Protein AF-A0A917FYC7-F1 (afdb_monomer_lite)

Secondary structure (DSSP, 8-state):
-----TTPEEEEE--S--SEEEEEEEHHHHHHHHHTTPEEEEE-SSEEEEEEGGGS-HHHHHHHH-TT--TTTPEEEEEEEPPPHHHHHHHHHHHHHTT----S---EEEEEEEETTEEEE----SS--EEEEPPPTT------------

Structure (mmCIF, N/CA/C/O backbone):
data_AF-A0A917FYC7-F1
#
_entry.id   AF-A0A917FYC7-F1
#
loop_
_atom_site.group_PDB
_atom_site.id
_atom_site.type_symbol
_atom_site.label_atom_id
_atom_site.label_alt_id
_atom_site.label_comp_id
_atom_site.label_asym_id
_atom_site.label_entity_id
_atom_site.label_seq_id
_atom_site.pdbx_PDB_ins_code
_atom_site.Cartn_x
_atom_site.Cartn_y
_atom_site.Cartn_z
_atom_site.occupancy
_atom_site.B_iso_or_equiv
_atom_site.auth_seq_id
_atom_site.auth_comp_id
_atom_site.auth_asym_id
_atom_site.auth_atom_id
_atom_site.pdbx_PDB_model_num
ATOM 1 N N . MET A 1 1 ? -35.475 0.493 -0.799 1.00 38.47 1 MET A N 1
ATOM 2 C CA . MET A 1 1 ? -34.274 -0.073 -0.150 1.00 38.47 1 MET A CA 1
ATOM 3 C C . MET A 1 1 ? -33.090 0.295 -1.027 1.00 38.47 1 MET A C 1
ATOM 5 O O . MET A 1 1 ? -33.074 -0.112 -2.179 1.00 38.47 1 MET A O 1
ATOM 9 N N . SER A 1 2 ? -32.216 1.181 -0.553 1.00 40.06 2 SER A N 1
ATOM 10 C CA . SER A 1 2 ? -31.233 1.895 -1.378 1.00 40.06 2 SER A CA 1
ATOM 11 C C . SER A 1 2 ? -30.061 0.996 -1.785 1.00 40.06 2 SER A C 1
ATOM 13 O O . SER A 1 2 ? -29.211 0.659 -0.965 1.00 40.06 2 SER A O 1
ATOM 15 N N . GLN A 1 3 ? -30.016 0.601 -3.059 1.00 43.34 3 GLN A N 1
ATOM 16 C CA . GLN A 1 3 ? -28.803 0.110 -3.715 1.00 43.34 3 GLN A CA 1
ATOM 17 C C . GLN A 1 3 ? -27.873 1.302 -3.967 1.00 43.34 3 GLN A C 1
ATOM 19 O O . GLN A 1 3 ? -27.850 1.861 -5.057 1.00 43.34 3 GLN A O 1
ATOM 24 N N . GLU A 1 4 ? -27.105 1.708 -2.964 1.00 48.06 4 GLU A N 1
ATOM 25 C CA . GLU A 1 4 ? -26.027 2.681 -3.149 1.00 48.06 4 GLU A CA 1
ATOM 26 C C . GLU A 1 4 ? -24.686 2.010 -2.813 1.00 48.06 4 GLU A C 1
ATOM 28 O O . GLU A 1 4 ? -24.277 1.918 -1.656 1.00 48.06 4 GLU A O 1
ATOM 33 N N . GLY A 1 5 ? -23.998 1.522 -3.855 1.00 59.03 5 GLY A N 1
ATOM 34 C CA . GLY A 1 5 ? -22.533 1.422 -3.856 1.00 59.03 5 GLY A CA 1
ATOM 35 C C . GLY A 1 5 ? -21.864 0.096 -3.474 1.00 59.03 5 GLY A C 1
ATOM 36 O O . GLY A 1 5 ? -20.759 0.154 -2.943 1.00 59.03 5 GLY A O 1
ATOM 37 N N . LYS A 1 6 ? -22.455 -1.080 -3.742 1.00 66.06 6 LYS A N 1
ATOM 38 C CA . LYS A 1 6 ? -21.665 -2.332 -3.765 1.00 66.06 6 LYS A CA 1
ATOM 39 C C . LYS A 1 6 ? -20.756 -2.368 -4.997 1.00 66.06 6 LYS A C 1
ATOM 41 O O . LYS A 1 6 ? -21.205 -1.987 -6.076 1.00 66.06 6 LYS A O 1
ATOM 46 N N . GLY A 1 7 ? -19.508 -2.809 -4.841 1.00 81.69 7 GLY A N 1
ATOM 47 C CA . GLY A 1 7 ? -18.529 -2.871 -5.933 1.00 81.69 7 GLY A CA 1
ATOM 48 C C . GLY A 1 7 ? -18.039 -1.503 -6.416 1.00 81.69 7 GLY A C 1
ATOM 49 O O . GLY A 1 7 ? -17.564 -1.384 -7.542 1.00 81.69 7 GLY A O 1
ATOM 50 N N . ALA A 1 8 ? -18.206 -0.448 -5.613 1.00 90.19 8 ALA A N 1
ATOM 51 C CA . ALA A 1 8 ? -17.809 0.900 -6.007 1.00 90.19 8 ALA A CA 1
ATOM 52 C C . ALA A 1 8 ? -16.282 1.018 -6.142 1.00 90.19 8 ALA A C 1
ATOM 54 O O . ALA A 1 8 ? -15.542 0.556 -5.275 1.00 90.19 8 ALA A O 1
ATOM 55 N N . THR A 1 9 ? -15.813 1.703 -7.185 1.00 93.12 9 THR A N 1
ATOM 56 C CA . THR A 1 9 ? -14.391 2.033 -7.352 1.00 93.12 9 THR A CA 1
ATOM 57 C C . THR A 1 9 ? -14.126 3.455 -6.875 1.00 93.12 9 THR A C 1
ATOM 59 O O . THR A 1 9 ? -14.680 4.415 -7.409 1.00 93.12 9 THR A O 1
ATOM 62 N N . ILE A 1 10 ? -13.257 3.596 -5.879 1.00 92.81 10 ILE A N 1
ATOM 63 C CA . ILE A 1 10 ? -12.779 4.876 -5.358 1.00 92.81 10 ILE A CA 1
ATOM 64 C C . ILE A 1 10 ? -11.456 5.189 -6.043 1.00 92.81 10 ILE A C 1
ATOM 66 O O . ILE A 1 10 ? -10.482 4.463 -5.869 1.00 92.81 10 ILE A O 1
ATOM 70 N N . ILE A 1 11 ? -11.422 6.272 -6.819 1.00 93.50 11 ILE A N 1
ATOM 71 C CA . ILE A 1 11 ? -10.243 6.669 -7.591 1.00 93.50 11 ILE A CA 1
ATOM 72 C C . ILE A 1 11 ? -9.551 7.840 -6.897 1.00 93.50 11 ILE A C 1
ATOM 74 O O . ILE A 1 11 ? -10.158 8.888 -6.681 1.00 93.50 11 ILE A O 1
ATOM 78 N N . ILE A 1 12 ? -8.265 7.671 -6.599 1.00 92.56 12 ILE A N 1
ATOM 79 C CA . ILE A 1 12 ? -7.368 8.714 -6.105 1.00 92.56 12 ILE A CA 1
ATOM 80 C C . ILE A 1 12 ? -6.415 9.083 -7.250 1.00 92.56 12 ILE A C 1
ATOM 82 O O . ILE A 1 12 ? -5.428 8.373 -7.474 1.00 92.56 12 ILE A O 1
ATOM 86 N N . PRO A 1 13 ? -6.716 10.149 -8.015 1.00 91.81 13 PRO A N 1
ATOM 87 C CA . PRO A 1 13 ? -5.813 10.649 -9.039 1.00 91.81 13 PRO A CA 1
ATOM 88 C C . PRO A 1 13 ? -4.662 11.420 -8.390 1.00 91.81 13 PRO A C 1
ATOM 90 O O . PRO A 1 13 ? -4.871 12.303 -7.556 1.00 91.81 13 PRO A O 1
ATOM 93 N N . VAL A 1 14 ? -3.440 11.105 -8.800 1.00 88.50 14 VAL A N 1
ATOM 94 C CA . VAL A 1 14 ? -2.222 11.772 -8.353 1.00 88.50 14 VAL A CA 1
ATOM 95 C C . VAL A 1 14 ? -1.550 12.387 -9.567 1.00 88.50 14 VAL A C 1
ATOM 97 O O . VAL A 1 14 ? -0.877 11.712 -10.341 1.00 88.50 14 VAL A O 1
ATOM 100 N N . ASN A 1 15 ? -1.756 13.692 -9.715 1.00 82.31 15 ASN A N 1
ATOM 101 C CA . ASN A 1 15 ? -1.286 14.465 -10.867 1.00 82.31 15 ASN A CA 1
ATOM 102 C C . ASN A 1 15 ? 0.003 15.244 -10.559 1.00 82.31 15 ASN A C 1
ATOM 104 O O . ASN A 1 15 ? 0.396 16.128 -11.316 1.00 82.31 15 ASN A O 1
ATOM 108 N N . THR A 1 16 ? 0.631 14.975 -9.414 1.00 73.69 16 THR A N 1
ATOM 109 C CA . THR A 1 16 ? 1.864 15.634 -8.990 1.00 73.69 16 THR A CA 1
ATOM 110 C C . THR A 1 16 ? 3.070 14.774 -9.346 1.00 73.69 16 THR A C 1
ATOM 112 O O . THR A 1 16 ? 3.092 13.571 -9.092 1.00 73.69 16 THR A O 1
ATOM 115 N N . GLN A 1 17 ? 4.107 15.403 -9.901 1.00 69.44 17 GLN A N 1
ATOM 116 C CA . GLN A 1 17 ? 5.414 14.770 -10.052 1.00 69.44 17 GLN A CA 1
ATOM 117 C C . GLN A 1 17 ? 6.085 14.733 -8.678 1.00 69.44 17 GLN A C 1
ATOM 119 O O . GLN A 1 17 ? 6.643 15.725 -8.214 1.00 69.44 17 GLN A O 1
ATOM 124 N N . SER A 1 18 ? 5.964 13.601 -7.991 1.00 76.88 18 SER A N 1
ATOM 125 C CA . SER A 1 18 ? 6.637 13.343 -6.722 1.00 76.88 18 SER A CA 1
ATOM 126 C C . SER A 1 18 ? 7.218 11.938 -6.721 1.00 76.88 18 SER A C 1
ATOM 128 O O . SER A 1 18 ? 6.581 10.998 -7.193 1.00 76.88 18 SER A O 1
ATOM 130 N N . ASP A 1 19 ? 8.400 11.790 -6.125 1.00 78.69 19 ASP A N 1
ATOM 131 C CA . ASP A 1 19 ? 9.048 10.491 -5.929 1.00 78.69 19 ASP A CA 1
ATOM 132 C C . ASP A 1 19 ? 8.331 9.623 -4.887 1.00 78.69 19 ASP A C 1
ATOM 134 O O . ASP A 1 19 ? 8.664 8.449 -4.729 1.00 78.69 19 ASP A O 1
ATOM 138 N N . LYS A 1 20 ? 7.363 10.185 -4.148 1.00 88.06 20 LYS A N 1
ATOM 139 C CA . LYS A 1 20 ? 6.607 9.472 -3.120 1.00 88.06 20 LYS A CA 1
ATOM 140 C C . LYS A 1 20 ? 5.186 10.007 -2.980 1.00 88.06 20 LYS A C 1
ATOM 142 O O . LYS A 1 20 ? 4.960 11.168 -2.655 1.00 88.06 20 LYS A O 1
ATOM 147 N N . VAL A 1 21 ? 4.230 9.100 -3.100 1.00 90.12 21 VAL A N 1
ATOM 148 C CA . VAL A 1 21 ? 2.811 9.307 -2.825 1.00 90.12 21 VAL A CA 1
ATOM 149 C C . VAL A 1 21 ? 2.453 8.514 -1.578 1.00 90.12 21 VAL A C 1
ATOM 151 O O . VAL A 1 21 ? 2.765 7.327 -1.491 1.00 90.12 21 VAL A O 1
ATOM 154 N N . VAL A 1 22 ? 1.779 9.154 -0.624 1.00 92.81 22 VAL A N 1
ATOM 155 C CA . VAL A 1 22 ? 1.212 8.481 0.548 1.00 92.81 22 VAL A CA 1
ATOM 156 C C . VAL A 1 22 ? -0.273 8.791 0.615 1.00 92.81 22 VAL A C 1
ATOM 158 O O . VAL A 1 22 ? -0.664 9.947 0.758 1.00 92.81 22 VAL A O 1
ATOM 161 N N . VAL A 1 23 ? -1.091 7.750 0.531 1.00 92.94 23 VAL A N 1
ATOM 162 C CA . VAL A 1 23 ? -2.524 7.817 0.815 1.00 92.94 23 VAL A CA 1
ATOM 163 C C . VAL A 1 23 ? -2.731 7.376 2.260 1.00 92.94 23 VAL A C 1
ATOM 165 O O . VAL A 1 23 ? -2.346 6.266 2.622 1.00 92.94 23 VAL A O 1
ATOM 168 N N . GLU A 1 24 ? -3.321 8.241 3.084 1.00 95.69 24 GLU A N 1
ATOM 169 C CA . GLU A 1 24 ? -3.716 7.919 4.458 1.00 95.69 24 GLU A CA 1
ATOM 170 C C . GLU A 1 24 ? -5.226 7.669 4.515 1.00 95.69 24 GLU A C 1
ATOM 172 O O . GLU A 1 24 ? -6.027 8.501 4.088 1.00 95.69 24 GLU A O 1
ATOM 177 N N . LEU A 1 25 ? -5.608 6.518 5.057 1.00 95.44 25 LEU A N 1
ATOM 178 C CA . LEU A 1 25 ? -6.985 6.126 5.333 1.00 95.44 25 LEU A CA 1
ATOM 179 C C . LEU A 1 25 ? -7.092 5.721 6.802 1.00 95.44 25 LEU A C 1
ATOM 181 O O . LEU A 1 25 ? -6.119 5.281 7.407 1.00 95.44 25 LEU A O 1
ATOM 185 N N . THR A 1 26 ? -8.280 5.817 7.384 1.00 95.56 26 THR A N 1
ATOM 186 C CA . THR A 1 26 ? -8.540 5.218 8.696 1.00 95.56 26 THR A CA 1
ATOM 187 C C . THR A 1 26 ? -8.919 3.754 8.521 1.00 95.56 26 THR A C 1
ATOM 189 O O . THR A 1 26 ? -9.516 3.372 7.507 1.00 95.56 26 THR A O 1
ATOM 192 N N . GLY A 1 27 ? -8.644 2.929 9.528 1.00 94.19 27 GLY A N 1
ATOM 193 C CA . GLY A 1 27 ? -9.093 1.538 9.557 1.00 94.19 27 GLY A CA 1
ATOM 194 C C . GLY A 1 27 ? -10.611 1.422 9.392 1.00 94.19 27 GLY A C 1
ATOM 195 O O . GLY A 1 27 ? -11.096 0.526 8.706 1.00 94.19 27 GLY A O 1
ATOM 196 N N . GLN A 1 28 ? -11.371 2.379 9.934 1.00 94.75 28 GLN A N 1
ATOM 197 C CA . GLN A 1 28 ? -12.825 2.436 9.766 1.00 94.75 28 GLN A CA 1
ATOM 198 C C . GLN A 1 28 ? -13.245 2.700 8.310 1.00 94.75 28 GLN A C 1
ATOM 200 O O . GLN A 1 28 ? -14.207 2.089 7.834 1.00 94.75 28 GLN A O 1
ATOM 205 N N . MET A 1 29 ? -12.539 3.574 7.582 1.00 94.62 29 MET A N 1
ATOM 206 C CA . MET A 1 29 ? -12.791 3.776 6.150 1.00 94.62 29 MET A CA 1
ATOM 207 C C . MET A 1 29 ? -12.520 2.495 5.365 1.00 94.62 29 MET A C 1
ATOM 209 O O . MET A 1 29 ? -13.360 2.088 4.564 1.00 94.62 29 MET A O 1
ATOM 213 N N . VAL A 1 30 ? -11.394 1.828 5.629 1.00 94.31 30 VAL A N 1
ATOM 214 C CA . VAL A 1 30 ? -11.043 0.563 4.963 1.00 94.31 30 VAL A CA 1
ATOM 215 C C . VAL A 1 30 ? -12.091 -0.515 5.242 1.00 94.31 30 VAL A C 1
ATOM 217 O O . VAL A 1 30 ? -12.583 -1.130 4.299 1.00 94.31 30 VAL A O 1
ATOM 220 N N . LYS A 1 31 ? -12.537 -0.667 6.495 1.00 93.88 31 LYS A N 1
ATOM 221 C CA . LYS A 1 31 ? -13.612 -1.607 6.861 1.00 93.88 31 LYS A CA 1
ATOM 222 C C . LYS A 1 31 ? -14.936 -1.293 6.155 1.00 93.88 31 LYS A C 1
ATOM 224 O O . LYS A 1 31 ? -15.656 -2.191 5.727 1.00 93.88 31 LYS A O 1
ATOM 229 N N . SER A 1 32 ? -15.252 -0.009 5.999 1.00 93.62 32 SER A N 1
ATOM 230 C CA . SER A 1 32 ? -16.456 0.425 5.281 1.00 93.62 32 SER A CA 1
ATOM 231 C C . SER A 1 32 ? -16.369 0.124 3.782 1.00 93.62 32 SER A C 1
ATOM 233 O O . SER A 1 32 ? -17.371 -0.247 3.174 1.00 93.62 32 SER A O 1
ATOM 235 N N . MET A 1 33 ? -15.180 0.268 3.188 1.00 94.56 33 MET A N 1
ATOM 236 C CA . MET A 1 33 ? -14.912 -0.114 1.800 1.00 94.56 33 MET A CA 1
ATOM 237 C C . MET A 1 33 ? -15.000 -1.631 1.609 1.00 94.56 33 MET A C 1
ATOM 239 O O . MET A 1 33 ? -15.638 -2.082 0.662 1.00 94.56 33 MET A O 1
ATOM 243 N N . GLU A 1 34 ? -14.435 -2.414 2.530 1.00 92.38 34 GLU A N 1
ATOM 244 C CA . GLU A 1 34 ? -14.534 -3.878 2.540 1.00 92.38 34 GLU A CA 1
ATOM 245 C C . GLU A 1 34 ? -15.998 -4.338 2.560 1.00 92.38 34 GLU A C 1
ATOM 247 O O . GLU A 1 34 ? -16.407 -5.116 1.702 1.00 92.38 34 GLU A O 1
ATOM 252 N N . ALA A 1 35 ? -16.816 -3.804 3.475 1.00 92.94 35 ALA A N 1
ATOM 253 C CA . ALA A 1 35 ? -18.232 -4.165 3.597 1.00 92.94 35 ALA A CA 1
ATOM 254 C C . ALA A 1 35 ? -19.061 -3.843 2.338 1.00 92.94 35 ALA A C 1
ATOM 256 O O . ALA A 1 35 ? -20.131 -4.418 2.123 1.00 92.94 35 ALA A O 1
ATOM 257 N N . LYS A 1 36 ? -18.576 -2.909 1.514 1.00 93.62 36 LYS A N 1
ATOM 258 C CA . LYS A 1 36 ? -19.174 -2.523 0.232 1.00 93.62 36 LYS A CA 1
ATOM 259 C C . LYS A 1 36 ? -18.505 -3.193 -0.967 1.00 93.62 36 LYS A C 1
ATOM 261 O O . LYS A 1 36 ? -18.841 -2.845 -2.095 1.00 93.62 36 LYS A O 1
ATOM 266 N N . GLU A 1 37 ? -17.576 -4.123 -0.752 1.00 91.50 37 GLU A N 1
ATOM 267 C CA . GLU A 1 37 ? -16.819 -4.793 -1.819 1.00 91.50 37 GLU A CA 1
ATOM 268 C C . GLU A 1 37 ? -16.109 -3.778 -2.738 1.00 91.50 37 GLU A C 1
ATOM 270 O O . GLU A 1 37 ? -15.989 -3.980 -3.944 1.00 91.50 37 GLU A O 1
ATOM 275 N N . ALA A 1 38 ? -15.689 -2.641 -2.177 1.00 93.88 38 ALA A N 1
ATOM 276 C CA . ALA A 1 38 ? -15.151 -1.528 -2.941 1.00 93.88 38 ALA A CA 1
ATOM 277 C C . ALA A 1 38 ? -13.710 -1.786 -3.408 1.00 93.88 38 ALA A C 1
ATOM 279 O O . ALA A 1 38 ? -12.910 -2.448 -2.733 1.00 93.88 38 ALA A O 1
ATOM 280 N N . LEU A 1 39 ? -13.372 -1.198 -4.552 1.00 93.50 39 LEU A N 1
ATOM 281 C CA . LEU A 1 39 ? -12.023 -1.169 -5.103 1.00 93.50 39 LEU A CA 1
ATOM 282 C C . LEU A 1 39 ? -11.394 0.195 -4.825 1.00 93.50 39 LEU A C 1
ATOM 284 O O . LEU A 1 39 ? -11.990 1.230 -5.117 1.00 93.50 39 LEU A O 1
ATOM 288 N N . LEU A 1 40 ? -10.176 0.208 -4.295 1.00 93.44 40 LEU A N 1
ATOM 289 C CA . LEU A 1 40 ? -9.360 1.409 -4.194 1.00 93.44 40 LEU A CA 1
ATOM 290 C C . LEU A 1 40 ? -8.407 1.460 -5.383 1.00 93.44 40 LEU A C 1
ATOM 292 O O . LEU A 1 40 ? -7.558 0.584 -5.541 1.00 93.44 40 LEU A O 1
ATOM 296 N N . GLN A 1 41 ? -8.528 2.502 -6.193 1.00 94.38 41 GLN A N 1
ATOM 297 C CA . GLN A 1 41 ? -7.678 2.731 -7.347 1.00 94.38 41 GLN A CA 1
ATOM 298 C C . GLN A 1 41 ? -6.813 3.971 -7.128 1.00 94.38 41 GLN A C 1
ATOM 300 O O . GLN A 1 41 ? -7.331 5.081 -7.030 1.00 94.38 41 GLN A O 1
ATOM 305 N N . ILE A 1 42 ? -5.493 3.806 -7.090 1.00 92.62 42 ILE A N 1
ATOM 306 C CA . ILE A 1 42 ? -4.546 4.925 -7.045 1.00 92.62 42 ILE A CA 1
ATOM 307 C C . ILE A 1 42 ? -3.932 5.060 -8.432 1.00 92.62 42 ILE A C 1
ATOM 309 O O . ILE A 1 42 ? -3.262 4.140 -8.904 1.00 92.62 42 ILE A O 1
ATOM 313 N N . LYS A 1 43 ? -4.184 6.194 -9.088 1.00 90.75 43 LYS A N 1
ATOM 314 C CA . LYS A 1 43 ? -3.733 6.455 -10.456 1.00 90.75 43 LYS A CA 1
ATOM 315 C C . LYS A 1 43 ? -2.700 7.573 -10.454 1.00 90.75 43 LYS A C 1
ATOM 317 O O . LYS A 1 43 ? -3.042 8.716 -10.170 1.00 90.75 43 LYS A O 1
ATOM 322 N N . THR A 1 44 ? -1.459 7.235 -10.771 1.00 87.12 44 THR A N 1
ATOM 323 C CA . THR A 1 44 ? -0.400 8.197 -11.095 1.00 87.12 44 THR A CA 1
ATOM 324 C C . THR A 1 44 ? -0.281 8.330 -12.614 1.00 87.12 44 THR A C 1
ATOM 326 O O . THR A 1 44 ? -0.989 7.648 -13.355 1.00 87.12 44 THR A O 1
ATOM 329 N N . GLU A 1 45 ? 0.621 9.191 -13.088 1.00 83.06 45 GLU A N 1
ATOM 330 C CA . GLU A 1 45 ? 0.912 9.333 -14.521 1.00 83.06 45 GLU A CA 1
ATOM 331 C C . GLU A 1 45 ? 1.335 8.005 -15.167 1.00 83.06 45 GLU A C 1
ATOM 333 O O . GLU A 1 45 ? 0.914 7.713 -16.271 1.00 83.06 45 GLU A O 1
ATOM 338 N N . LYS A 1 46 ? 2.133 7.184 -14.471 1.00 78.69 46 LYS A N 1
ATOM 339 C CA . LYS A 1 46 ? 2.755 5.981 -15.058 1.00 78.69 46 LYS A CA 1
ATOM 340 C C . LYS A 1 46 ? 2.218 4.670 -14.508 1.00 78.69 46 LYS A C 1
ATOM 342 O O . LYS A 1 46 ? 2.520 3.612 -15.053 1.00 78.69 46 LYS A O 1
ATOM 347 N N . VAL A 1 47 ? 1.513 4.703 -13.378 1.00 86.69 47 VAL A N 1
ATOM 348 C CA . VAL A 1 47 ? 1.094 3.486 -12.684 1.00 86.69 47 VAL A CA 1
ATOM 349 C C . VAL A 1 47 ? -0.323 3.622 -12.162 1.00 86.69 47 VAL A C 1
ATOM 351 O O . VAL A 1 47 ? -0.676 4.601 -11.506 1.00 86.69 47 VAL A O 1
ATOM 354 N N . THR A 1 48 ? -1.124 2.591 -12.398 1.00 90.75 48 THR A N 1
ATOM 355 C CA . THR A 1 48 ? -2.417 2.409 -11.746 1.00 90.75 48 THR A CA 1
ATOM 356 C C . THR A 1 48 ? -2.352 1.186 -10.844 1.00 90.75 48 THR A C 1
ATOM 358 O O . THR A 1 48 ? -2.035 0.086 -11.297 1.00 90.75 48 THR A O 1
ATOM 361 N N . TYR A 1 49 ? -2.652 1.384 -9.564 1.00 90.81 49 TYR A N 1
ATOM 362 C CA . TYR A 1 49 ? -2.836 0.312 -8.590 1.00 90.81 49 TYR A CA 1
ATOM 363 C C . TYR A 1 49 ? -4.318 0.153 -8.306 1.00 90.81 49 TYR A C 1
ATOM 365 O O . TYR A 1 49 ? -4.946 1.125 -7.893 1.00 90.81 49 TYR A O 1
ATOM 373 N N . THR A 1 50 ? -4.841 -1.060 -8.455 1.00 92.50 50 THR A N 1
ATOM 374 C CA . THR A 1 50 ? -6.221 -1.394 -8.091 1.00 92.50 50 THR A CA 1
ATOM 375 C C . THR A 1 50 ? -6.203 -2.459 -7.007 1.00 92.50 50 THR A C 1
ATOM 377 O O . THR A 1 50 ? -5.722 -3.577 -7.203 1.00 92.50 50 THR A O 1
ATOM 380 N N . LEU A 1 51 ? -6.721 -2.092 -5.840 1.00 91.50 51 LEU A N 1
ATOM 381 C CA . LEU A 1 51 ? -6.699 -2.897 -4.630 1.00 91.50 51 LEU A CA 1
ATOM 382 C C . LEU A 1 51 ? -8.129 -3.094 -4.119 1.00 91.50 51 LEU A C 1
ATOM 384 O O . LEU A 1 51 ? -8.744 -2.130 -3.659 1.00 91.50 51 LEU A O 1
ATOM 388 N N . PRO A 1 52 ? -8.672 -4.322 -4.142 1.00 93.00 52 PRO A N 1
ATOM 389 C CA . PRO A 1 52 ? -9.906 -4.609 -3.427 1.00 93.00 52 PRO A CA 1
ATOM 390 C C . PRO A 1 52 ? -9.705 -4.361 -1.933 1.00 93.00 52 PRO A C 1
ATOM 392 O O . PRO A 1 52 ? -8.751 -4.873 -1.347 1.00 93.00 52 PRO A O 1
ATOM 395 N N . ALA A 1 53 ? -10.606 -3.614 -1.295 1.00 92.19 53 ALA A N 1
ATOM 396 C CA . ALA A 1 53 ? -10.462 -3.270 0.122 1.00 92.19 53 ALA A CA 1
ATOM 397 C C . ALA A 1 53 ? -10.411 -4.510 1.033 1.00 92.19 53 ALA A C 1
ATOM 399 O O . ALA A 1 53 ? -9.714 -4.499 2.041 1.00 92.19 53 ALA A O 1
ATOM 400 N N . ALA A 1 54 ? -11.054 -5.609 0.621 1.00 90.50 54 ALA A N 1
ATOM 401 C CA . ALA A 1 54 ? -11.001 -6.908 1.297 1.00 90.50 54 ALA A CA 1
ATOM 402 C C . ALA A 1 54 ? -9.592 -7.528 1.373 1.00 90.50 54 ALA A C 1
ATOM 404 O O . ALA A 1 54 ? -9.363 -8.445 2.159 1.00 90.50 54 ALA A O 1
ATOM 405 N N . GLN A 1 55 ? -8.636 -7.043 0.573 1.00 90.25 55 GLN A N 1
ATOM 406 C CA . GLN A 1 55 ? -7.239 -7.465 0.671 1.00 90.25 55 GLN A CA 1
ATOM 407 C C . GLN A 1 55 ? -6.516 -6.852 1.875 1.00 90.25 55 GLN A C 1
ATOM 409 O O . GLN A 1 55 ? -5.479 -7.374 2.277 1.00 90.25 55 GLN A O 1
ATOM 414 N N . ILE A 1 56 ? -7.057 -5.783 2.469 1.00 89.44 56 ILE A N 1
ATOM 415 C CA . ILE A 1 56 ? -6.569 -5.213 3.726 1.00 89.44 56 ILE A CA 1
ATOM 416 C C . ILE A 1 56 ? -7.488 -5.710 4.845 1.00 89.44 56 ILE A C 1
ATOM 418 O O . ILE A 1 56 ? -8.522 -5.109 5.140 1.00 89.44 56 ILE A O 1
ATOM 422 N N . ASN A 1 57 ? -7.121 -6.826 5.475 1.00 88.75 57 ASN A N 1
ATOM 423 C CA . ASN A 1 57 ? -7.923 -7.414 6.546 1.00 88.75 57 ASN A CA 1
ATOM 424 C C . ASN A 1 57 ? -7.769 -6.615 7.849 1.00 88.75 57 ASN A C 1
ATOM 426 O O . ASN A 1 57 ? -6.939 -6.933 8.700 1.00 88.75 57 ASN A O 1
ATOM 430 N N . MET A 1 58 ? -8.602 -5.590 8.026 1.00 89.44 58 MET A N 1
ATOM 431 C CA . MET A 1 58 ? -8.535 -4.726 9.207 1.00 89.44 58 MET A CA 1
ATOM 432 C C . MET A 1 58 ? -8.818 -5.449 10.529 1.00 89.44 58 MET A C 1
ATOM 434 O O . MET A 1 58 ? -8.349 -4.996 11.575 1.00 89.44 58 MET A O 1
ATOM 438 N N . ASP A 1 59 ? -9.530 -6.577 10.508 1.00 88.44 59 ASP A N 1
ATOM 439 C CA . ASP A 1 59 ? -9.764 -7.364 11.721 1.00 88.44 59 ASP A CA 1
ATOM 440 C C . ASP A 1 59 ? -8.459 -8.044 12.159 1.00 88.44 59 ASP A C 1
ATOM 442 O O . ASP A 1 59 ? -8.069 -7.948 13.321 1.00 88.44 59 ASP A O 1
ATOM 446 N N . ALA A 1 60 ? -7.725 -8.644 11.217 1.00 88.19 60 ALA A N 1
ATOM 447 C CA . ALA A 1 60 ? -6.418 -9.240 11.485 1.00 88.19 60 ALA A CA 1
ATOM 448 C C . ALA A 1 60 ? -5.362 -8.185 11.856 1.00 88.19 60 ALA A C 1
ATOM 450 O O . ALA A 1 60 ? -4.585 -8.391 12.791 1.00 88.19 60 ALA A O 1
ATOM 451 N N . GLU A 1 61 ? -5.341 -7.040 11.169 1.00 88.00 61 GLU A N 1
ATOM 452 C CA . GLU A 1 61 ? -4.395 -5.958 11.467 1.00 88.00 61 GLU A CA 1
ATOM 453 C C . GLU A 1 61 ? -4.665 -5.332 12.847 1.00 88.00 61 GLU A C 1
ATOM 455 O O . GLU A 1 61 ? -3.733 -5.121 13.627 1.00 88.00 61 GLU A O 1
ATOM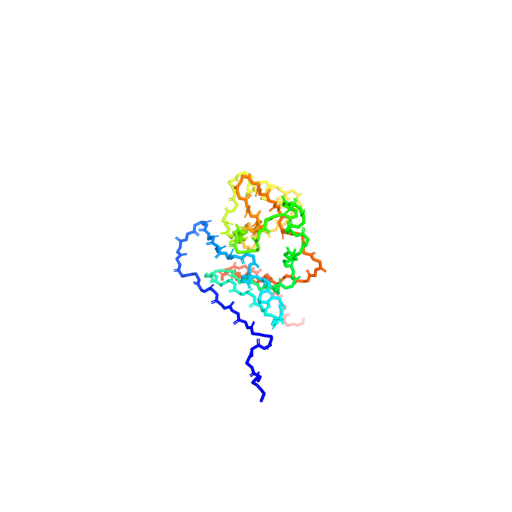 460 N N . SER A 1 62 ? -5.933 -5.100 13.211 1.00 87.12 62 SER A N 1
ATOM 461 C CA . SER A 1 62 ? -6.284 -4.575 14.541 1.00 87.12 62 SER A CA 1
ATOM 462 C C . SER A 1 62 ? -5.929 -5.558 15.663 1.00 87.12 62 SER A C 1
ATOM 464 O O . SER A 1 62 ? -5.376 -5.152 16.687 1.00 87.12 62 SER A O 1
ATOM 466 N N . GLN A 1 63 ? -6.133 -6.863 15.453 1.00 86.50 63 GLN A N 1
ATOM 467 C CA . GLN A 1 63 ? -5.693 -7.900 16.392 1.00 86.50 63 GLN A CA 1
ATOM 468 C C . GLN A 1 63 ? -4.173 -7.902 16.575 1.00 86.50 63 GLN A C 1
ATOM 470 O O . GLN A 1 63 ? -3.694 -7.972 17.709 1.00 86.50 63 GLN A O 1
ATOM 475 N N . GLN A 1 64 ? -3.410 -7.771 15.485 1.00 84.62 64 GLN A N 1
ATOM 476 C CA . GLN A 1 64 ? -1.951 -7.676 15.553 1.00 84.62 64 GLN A CA 1
ATOM 477 C C . GLN A 1 64 ? -1.492 -6.435 16.315 1.00 84.62 64 GLN A C 1
ATOM 479 O O . GLN A 1 64 ? -0.465 -6.489 16.992 1.00 84.62 64 GLN A O 1
ATOM 484 N N . MET A 1 65 ? -2.235 -5.328 16.246 1.00 82.12 65 MET A N 1
ATOM 485 C CA . MET A 1 65 ? -1.938 -4.103 16.990 1.00 82.12 65 MET A CA 1
ATOM 486 C C . MET A 1 65 ? -2.231 -4.218 18.487 1.00 82.12 65 MET A C 1
ATOM 488 O O . MET A 1 65 ? -1.483 -3.654 19.288 1.00 82.12 65 MET A O 1
ATOM 492 N N . GLY A 1 66 ? -3.211 -5.034 18.861 1.00 73.88 66 GLY A N 1
ATOM 493 C CA . GLY A 1 66 ? -3.676 -5.249 20.228 1.00 73.88 66 GLY A CA 1
ATOM 494 C C . GLY A 1 66 ? -5.173 -4.965 20.307 1.00 73.88 66 GLY A C 1
ATOM 495 O O . GLY A 1 66 ? -5.656 -4.015 19.698 1.00 73.88 66 GLY A O 1
ATOM 496 N N . THR A 1 67 ? -5.906 -5.766 21.083 1.00 64.19 67 THR A N 1
ATOM 497 C CA . THR A 1 67 ? -7.384 -5.828 21.154 1.00 64.19 67 THR A CA 1
ATOM 498 C C . THR A 1 67 ? -8.109 -4.534 21.559 1.00 64.19 67 THR A C 1
ATOM 500 O O . THR A 1 67 ? -9.322 -4.552 21.734 1.00 64.19 67 THR A O 1
ATOM 503 N N . GLN A 1 68 ? -7.398 -3.416 21.722 1.00 66.00 68 GLN A N 1
ATOM 504 C CA . GLN A 1 68 ? -7.927 -2.145 22.218 1.00 66.00 68 GLN A CA 1
ATOM 505 C C . GLN A 1 68 ? -7.788 -0.978 21.224 1.00 66.00 68 GLN A C 1
ATOM 507 O O . GLN A 1 68 ? -8.250 0.119 21.524 1.00 66.00 68 GLN A O 1
ATOM 512 N N . ALA A 1 69 ? -7.166 -1.178 20.054 1.00 74.69 69 ALA A N 1
ATOM 513 C CA . ALA A 1 69 ? -7.090 -0.131 19.036 1.00 74.69 69 ALA A CA 1
ATOM 514 C C . ALA A 1 69 ? -8.432 -0.018 18.297 1.00 74.69 69 ALA A C 1
ATOM 516 O O . ALA A 1 69 ? -8.810 -0.915 17.540 1.00 74.69 69 ALA A O 1
ATOM 517 N N . ALA A 1 70 ? -9.156 1.082 18.501 1.00 87.38 70 ALA A N 1
ATOM 518 C CA . ALA A 1 70 ? -10.365 1.346 17.734 1.00 87.38 70 ALA A CA 1
ATOM 519 C C . ALA A 1 70 ? -9.996 1.592 16.261 1.00 87.38 70 ALA A C 1
ATOM 521 O O . ALA A 1 70 ? -9.024 2.284 15.967 1.00 87.38 70 ALA A O 1
ATOM 522 N N . LEU A 1 71 ? -10.783 1.062 15.316 1.00 90.69 71 LEU A N 1
ATOM 523 C CA . LEU A 1 71 ? -10.496 1.184 13.876 1.00 90.69 71 LEU A CA 1
ATOM 524 C C . LEU A 1 71 ? -10.366 2.641 13.398 1.00 90.69 71 LEU A C 1
ATOM 526 O O . LEU A 1 71 ? -9.683 2.909 12.413 1.00 90.69 71 LEU A O 1
ATOM 530 N N . GLN A 1 72 ? -11.026 3.573 14.083 1.00 91.62 72 GLN A N 1
ATOM 531 C CA . GLN A 1 72 ? -10.918 5.013 13.843 1.00 91.62 72 GLN A CA 1
ATOM 532 C C . GLN A 1 72 ? -9.525 5.583 14.162 1.00 91.62 72 GLN A C 1
ATOM 534 O O . GLN A 1 72 ? -9.109 6.545 13.521 1.00 91.62 72 GLN A O 1
ATOM 539 N N . ASP A 1 73 ? -8.799 4.970 15.099 1.00 90.75 73 ASP A N 1
ATOM 540 C CA . ASP A 1 73 ? -7.476 5.412 15.553 1.00 90.75 73 ASP A CA 1
ATOM 541 C C . ASP A 1 73 ? -6.343 4.728 14.773 1.00 90.75 73 ASP A C 1
ATOM 543 O O . ASP A 1 73 ? -5.180 5.125 14.866 1.00 90.75 73 ASP A O 1
ATOM 547 N N . ILE A 1 74 ? -6.671 3.697 13.987 1.00 93.06 74 ILE A N 1
ATOM 548 C CA . ILE A 1 74 ? -5.718 3.015 13.115 1.00 93.06 74 ILE A CA 1
ATOM 549 C C . ILE A 1 74 ? -5.587 3.799 11.812 1.00 93.06 74 ILE A C 1
ATOM 551 O O . ILE A 1 74 ? -6.564 3.986 11.085 1.00 93.06 74 ILE A O 1
ATOM 555 N N . LYS A 1 75 ? -4.362 4.199 11.480 1.00 95.50 75 LYS A N 1
ATOM 556 C CA . LYS A 1 75 ? -4.012 4.825 10.205 1.00 95.50 75 LYS A CA 1
ATOM 557 C C . LYS A 1 75 ? -3.422 3.793 9.260 1.00 95.50 75 LYS A C 1
ATOM 559 O O . LYS A 1 75 ? -2.393 3.191 9.556 1.00 95.50 75 LYS A O 1
ATOM 564 N N . VAL A 1 76 ? -4.057 3.615 8.116 1.00 95.12 76 VAL A N 1
ATOM 565 C CA . VAL A 1 76 ? -3.575 2.802 7.006 1.00 95.12 76 VAL A CA 1
ATOM 566 C C . VAL A 1 76 ? -2.892 3.722 6.003 1.00 95.12 76 VAL A C 1
ATOM 568 O O . VAL A 1 76 ? -3.527 4.603 5.426 1.00 95.12 76 VAL A O 1
ATOM 571 N N . HIS A 1 77 ? -1.598 3.515 5.789 1.00 95.50 77 HIS A N 1
ATOM 572 C CA . HIS A 1 77 ? -0.802 4.230 4.800 1.00 95.50 77 HIS A CA 1
ATOM 573 C C . HIS A 1 77 ? -0.523 3.335 3.610 1.00 95.50 77 HIS A C 1
ATOM 575 O O . HIS A 1 77 ? 0.080 2.274 3.756 1.00 95.50 77 HIS A O 1
ATOM 581 N N . ILE A 1 78 ? -0.903 3.802 2.428 1.00 93.19 78 ILE A N 1
ATOM 582 C CA . ILE A 1 78 ? -0.569 3.173 1.156 1.00 93.19 78 ILE A CA 1
ATOM 583 C C . ILE A 1 78 ? 0.458 4.068 0.480 1.00 93.19 78 ILE A C 1
ATOM 585 O O . ILE A 1 78 ? 0.171 5.213 0.131 1.00 93.19 78 ILE A O 1
ATOM 589 N N . THR A 1 79 ? 1.676 3.557 0.355 1.00 92.50 79 THR A N 1
ATOM 590 C CA . THR A 1 79 ? 2.821 4.281 -0.190 1.00 92.50 79 THR A CA 1
ATOM 591 C C . THR A 1 79 ? 3.157 3.749 -1.574 1.00 92.50 79 THR A C 1
ATOM 593 O O . THR A 1 79 ? 3.368 2.548 -1.733 1.00 92.50 79 THR A O 1
ATOM 596 N N . ILE A 1 80 ? 3.251 4.653 -2.546 1.00 89.94 80 ILE A N 1
ATOM 597 C CA . ILE A 1 80 ? 3.830 4.408 -3.870 1.00 89.94 80 ILE A CA 1
ATOM 598 C C . ILE A 1 80 ? 5.060 5.300 -3.976 1.00 89.94 80 ILE A C 1
ATOM 600 O O . ILE A 1 80 ? 4.935 6.515 -3.832 1.00 89.94 80 ILE A O 1
ATOM 604 N N . ALA A 1 81 ? 6.236 4.727 -4.198 1.00 90.25 81 ALA A N 1
ATOM 605 C CA . ALA A 1 81 ? 7.473 5.497 -4.246 1.00 90.25 81 ALA A CA 1
ATOM 606 C C . ALA A 1 81 ? 8.444 4.988 -5.308 1.00 90.25 81 ALA A C 1
ATOM 608 O O . ALA A 1 81 ? 8.434 3.812 -5.676 1.00 90.25 81 ALA A O 1
ATOM 609 N N . THR A 1 82 ? 9.329 5.868 -5.762 1.00 87.38 82 THR A N 1
ATOM 610 C CA . THR A 1 82 ? 10.560 5.449 -6.429 1.00 87.38 82 THR A CA 1
ATOM 611 C C . THR A 1 82 ? 11.421 4.699 -5.403 1.00 87.38 82 THR A C 1
ATOM 613 O O . THR A 1 82 ? 11.662 5.239 -4.318 1.00 87.38 82 THR A O 1
ATOM 616 N N . PRO A 1 83 ? 11.892 3.471 -5.694 1.00 88.12 83 PRO A N 1
ATOM 617 C CA . PRO A 1 83 ? 12.756 2.745 -4.773 1.00 88.12 83 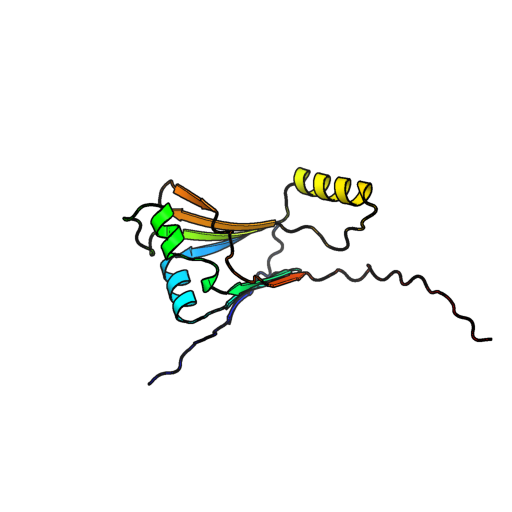PRO A CA 1
ATOM 618 C C . PRO A 1 83 ? 14.066 3.496 -4.526 1.00 88.12 83 PRO A C 1
ATOM 620 O O . PRO A 1 83 ? 14.498 4.321 -5.334 1.00 88.12 83 PRO A O 1
ATOM 623 N N . THR A 1 84 ? 14.750 3.161 -3.435 1.00 89.31 84 THR A N 1
ATOM 624 C CA . THR A 1 84 ? 16.0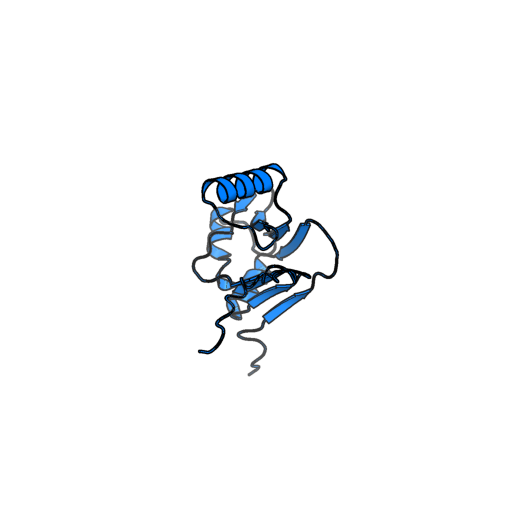72 3.728 -3.143 1.00 89.31 84 THR A CA 1
ATOM 625 C C . THR A 1 84 ? 17.076 3.424 -4.262 1.00 89.31 84 THR A C 1
ATOM 627 O O . THR A 1 84 ? 16.966 2.422 -4.975 1.00 89.31 84 THR A O 1
ATOM 630 N N . ALA A 1 85 ? 18.096 4.276 -4.400 1.00 89.38 85 ALA A N 1
ATOM 631 C CA . ALA A 1 85 ? 19.137 4.109 -5.416 1.00 89.38 85 ALA A CA 1
ATOM 632 C C . ALA A 1 85 ? 19.835 2.739 -5.328 1.00 89.38 85 ALA A C 1
ATOM 634 O O . ALA A 1 85 ? 20.119 2.128 -6.360 1.00 89.38 85 ALA A O 1
ATOM 635 N N . ASP A 1 86 ? 20.045 2.233 -4.111 1.00 92.50 86 ASP A N 1
ATOM 636 C CA . ASP A 1 86 ? 20.636 0.916 -3.866 1.00 92.50 86 ASP A CA 1
ATOM 637 C C . ASP A 1 86 ? 19.736 -0.214 -4.375 1.00 92.50 86 ASP A C 1
ATOM 639 O O . ASP A 1 86 ? 20.209 -1.095 -5.096 1.00 92.50 86 ASP A O 1
ATOM 643 N N . THR A 1 87 ? 18.428 -0.153 -4.100 1.00 89.62 87 THR A N 1
ATOM 644 C CA . THR A 1 87 ? 17.452 -1.123 -4.618 1.00 89.62 87 THR A CA 1
ATOM 645 C C . THR A 1 87 ? 17.396 -1.081 -6.145 1.00 89.62 87 THR A C 1
ATOM 647 O O . THR A 1 87 ? 17.438 -2.124 -6.798 1.00 89.62 87 THR A O 1
ATOM 650 N N . VAL A 1 88 ? 17.379 0.112 -6.750 1.00 90.06 88 VAL A N 1
ATOM 651 C CA . VAL A 1 88 ? 17.413 0.260 -8.217 1.00 90.06 88 VAL A CA 1
ATOM 652 C C . VAL A 1 88 ? 18.694 -0.336 -8.802 1.00 90.06 88 VAL A C 1
ATOM 654 O O . VAL A 1 88 ? 18.650 -1.013 -9.835 1.00 90.06 88 VAL A O 1
ATOM 657 N N . LYS A 1 89 ? 19.844 -0.115 -8.154 1.00 91.75 89 LYS A N 1
ATOM 658 C CA . LYS A 1 89 ? 21.122 -0.695 -8.575 1.00 91.75 89 LYS A CA 1
ATOM 659 C C . LYS A 1 89 ? 21.086 -2.220 -8.491 1.00 91.75 89 LYS A C 1
ATOM 661 O O . LYS A 1 89 ? 21.468 -2.869 -9.459 1.00 91.75 89 LYS A O 1
ATOM 666 N N . GLN A 1 90 ? 20.575 -2.782 -7.399 1.00 92.81 90 GLN A N 1
ATOM 667 C CA . GLN A 1 90 ? 20.456 -4.229 -7.220 1.00 92.81 90 GLN A CA 1
ATOM 668 C C . GLN A 1 90 ? 19.564 -4.871 -8.292 1.00 92.81 90 GLN A C 1
ATOM 670 O O . GLN A 1 90 ? 19.942 -5.887 -8.883 1.00 92.81 90 GLN A O 1
ATOM 675 N N . VAL A 1 91 ? 18.415 -4.257 -8.593 1.00 90.69 91 VAL A N 1
ATOM 676 C CA . VAL A 1 91 ? 17.514 -4.710 -9.665 1.00 90.69 91 VAL A CA 1
ATOM 677 C C . VAL A 1 91 ? 18.227 -4.671 -11.019 1.00 90.69 91 VAL A C 1
ATOM 679 O O . VAL A 1 91 ? 18.169 -5.640 -11.776 1.00 90.69 91 VAL A O 1
ATOM 682 N N . ARG A 1 92 ? 18.959 -3.589 -11.315 1.00 90.75 92 ARG A N 1
ATOM 683 C CA . ARG A 1 92 ? 19.719 -3.446 -12.567 1.00 90.75 92 ARG A CA 1
ATOM 684 C C . ARG A 1 92 ? 20.845 -4.470 -12.692 1.00 90.75 92 ARG A C 1
ATOM 686 O O . ARG A 1 92 ? 21.030 -5.026 -13.772 1.00 90.75 92 ARG A O 1
ATOM 693 N N . ASP A 1 93 ? 21.601 -4.697 -11.627 1.00 93.75 93 ASP A N 1
ATOM 694 C CA . ASP A 1 93 ? 22.724 -5.636 -11.629 1.00 93.75 93 ASP A CA 1
ATOM 695 C C . ASP A 1 93 ? 22.219 -7.071 -11.829 1.00 93.75 93 ASP A C 1
ATOM 697 O O . ASP A 1 93 ? 22.744 -7.788 -12.679 1.00 93.75 93 ASP A O 1
ATOM 701 N N . THR A 1 94 ? 21.125 -7.440 -11.158 1.00 93.75 94 THR A N 1
ATOM 702 C CA . THR A 1 94 ? 20.466 -8.744 -11.335 1.00 93.75 94 THR A CA 1
ATOM 703 C C . THR A 1 94 ? 19.948 -8.914 -12.765 1.00 93.75 94 THR A C 1
ATOM 705 O O . THR A 1 94 ? 20.192 -9.941 -13.397 1.00 93.75 94 THR A O 1
ATOM 708 N N . ALA A 1 95 ? 19.286 -7.893 -13.322 1.00 91.88 95 ALA A N 1
ATOM 709 C CA . ALA A 1 95 ? 18.812 -7.930 -14.704 1.00 91.88 95 ALA A CA 1
ATOM 710 C C . ALA A 1 95 ? 19.970 -8.161 -15.687 1.00 91.88 95 ALA A C 1
ATOM 712 O O . ALA A 1 95 ? 19.892 -9.056 -16.524 1.00 91.88 95 ALA A O 1
ATOM 713 N N . LYS A 1 96 ? 21.087 -7.439 -15.528 1.00 93.19 96 LYS A N 1
ATOM 714 C CA . LYS A 1 96 ? 22.289 -7.626 -16.357 1.00 93.19 96 LYS A CA 1
ATOM 715 C C . LYS A 1 96 ? 22.878 -9.029 -16.234 1.00 93.19 96 LYS A C 1
ATOM 717 O O . LYS A 1 96 ? 23.231 -9.617 -17.251 1.00 93.19 96 LYS A O 1
ATOM 722 N N . GLN A 1 97 ? 22.981 -9.561 -15.015 1.00 95.19 97 GLN A N 1
ATOM 723 C CA . GLN A 1 97 ? 23.529 -10.899 -14.767 1.00 95.19 97 GLN A CA 1
ATOM 724 C C . GLN A 1 97 ? 22.731 -12.002 -15.468 1.00 95.19 97 GLN A C 1
ATOM 726 O O . GLN A 1 97 ? 23.314 -12.984 -15.918 1.00 95.19 97 GLN A O 1
ATOM 731 N N . HIS A 1 98 ? 21.416 -11.826 -15.587 1.00 94.12 98 HIS A N 1
ATOM 732 C CA . HIS A 1 98 ? 20.525 -12.792 -16.227 1.00 94.12 98 HIS A CA 1
ATOM 733 C C . HIS A 1 98 ? 20.155 -12.432 -17.676 1.00 94.12 98 HIS A C 1
ATOM 735 O O . HIS A 1 98 ? 19.345 -13.125 -18.286 1.00 94.12 98 HIS A O 1
ATOM 741 N N . GLY A 1 99 ? 20.744 -11.373 -18.244 1.00 91.81 99 GLY A N 1
ATOM 742 C CA . GLY A 1 99 ? 20.470 -10.935 -19.617 1.00 91.81 99 GLY A CA 1
ATOM 743 C C . GLY A 1 99 ? 19.080 -10.319 -19.826 1.00 91.81 99 GLY A C 1
ATOM 744 O O . GLY A 1 99 ? 18.586 -10.292 -20.949 1.00 91.81 99 GLY A O 1
ATOM 745 N N . TYR A 1 100 ? 18.432 -9.834 -18.766 1.00 91.31 100 TYR A N 1
ATOM 746 C CA . TYR A 1 100 ? 17.126 -9.181 -18.828 1.00 91.31 100 TYR A CA 1
ATOM 747 C C . TYR A 1 100 ? 17.246 -7.681 -19.108 1.00 91.31 100 TYR A C 1
ATOM 749 O O . TYR A 1 100 ? 18.152 -7.001 -18.620 1.00 91.31 100 TYR A O 1
ATOM 757 N N . GLN A 1 101 ? 16.264 -7.146 -19.832 1.00 86.44 101 GLN A N 1
ATOM 758 C CA . GLN A 1 101 ? 16.114 -5.714 -20.068 1.00 86.44 101 GLN A CA 1
ATOM 759 C C . GLN A 1 101 ? 15.002 -5.139 -19.189 1.00 86.44 101 GLN A C 1
ATOM 761 O O . GLN A 1 101 ? 13.884 -5.649 -19.151 1.00 86.44 101 GLN A O 1
ATOM 766 N N . ILE A 1 102 ? 15.304 -4.042 -18.497 1.00 84.69 102 ILE A N 1
ATOM 767 C CA . ILE A 1 102 ? 14.315 -3.280 -17.732 1.00 84.69 102 ILE A CA 1
ATOM 768 C C . ILE A 1 102 ? 13.611 -2.321 -18.696 1.00 84.69 102 ILE A C 1
ATOM 770 O O . ILE A 1 102 ? 14.233 -1.386 -19.196 1.00 84.69 102 ILE A O 1
ATOM 774 N N . VAL A 1 103 ? 12.325 -2.564 -18.956 1.00 85.00 103 VAL A N 1
ATOM 775 C CA . VAL A 1 103 ? 11.506 -1.790 -19.913 1.00 85.00 103 VAL A CA 1
ATOM 776 C C . VAL A 1 103 ? 10.696 -0.659 -19.268 1.00 85.00 103 VAL A C 1
ATOM 778 O O . VAL A 1 103 ? 10.179 0.202 -19.970 1.00 85.00 103 VAL A O 1
ATOM 781 N N . ALA A 1 104 ? 10.609 -0.628 -17.935 1.00 82.81 104 ALA A N 1
ATOM 782 C CA . ALA A 1 104 ? 9.918 0.408 -17.169 1.00 82.81 104 ALA A CA 1
ATOM 783 C C . ALA A 1 104 ? 10.643 0.692 -15.843 1.00 82.81 104 ALA A C 1
ATOM 785 O O . ALA A 1 104 ? 11.397 -0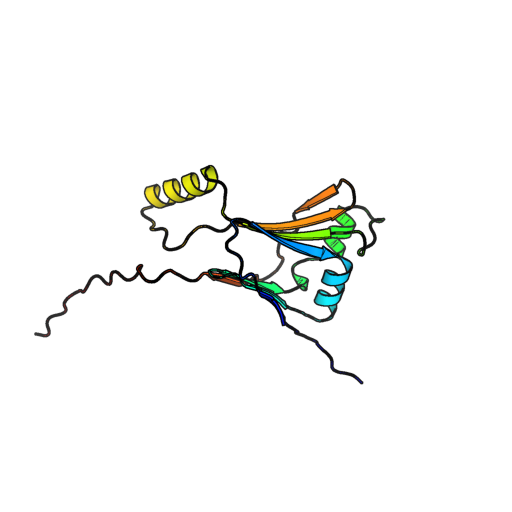.144 -15.342 1.00 82.81 104 ALA A O 1
ATOM 786 N N . GLN A 1 105 ? 10.430 1.879 -15.267 1.00 81.69 105 GLN A N 1
ATOM 787 C CA . GLN A 1 105 ? 11.055 2.246 -13.994 1.00 81.69 105 GLN A CA 1
ATOM 788 C C . GLN A 1 105 ? 10.502 1.384 -12.844 1.00 81.69 105 GLN A C 1
ATOM 790 O O . GLN A 1 105 ? 9.283 1.237 -12.739 1.00 81.69 105 GLN A O 1
ATOM 795 N N . PRO A 1 106 ? 11.363 0.826 -11.970 1.00 84.88 106 PRO A N 1
ATOM 796 C CA . PRO A 1 106 ? 10.913 0.140 -10.766 1.00 84.88 106 PRO A CA 1
ATOM 797 C C . PRO A 1 106 ? 10.108 1.075 -9.861 1.00 84.88 106 PRO A C 1
ATOM 799 O O . PRO A 1 106 ? 10.483 2.231 -9.678 1.00 84.88 106 PRO A O 1
ATOM 802 N N . VAL A 1 107 ? 9.042 0.553 -9.258 1.00 85.88 107 VAL A N 1
ATOM 803 C CA . VAL A 1 107 ? 8.190 1.276 -8.307 1.00 85.88 107 VAL A CA 1
ATOM 804 C C . VAL A 1 107 ? 8.012 0.424 -7.058 1.00 85.88 107 VAL A C 1
ATOM 806 O O . VAL A 1 107 ? 7.753 -0.778 -7.144 1.00 85.88 107 VAL A O 1
ATOM 809 N N . GLU A 1 108 ? 8.160 1.047 -5.896 1.00 88.00 108 GLU A N 1
ATOM 810 C CA . GLU A 1 108 ? 7.87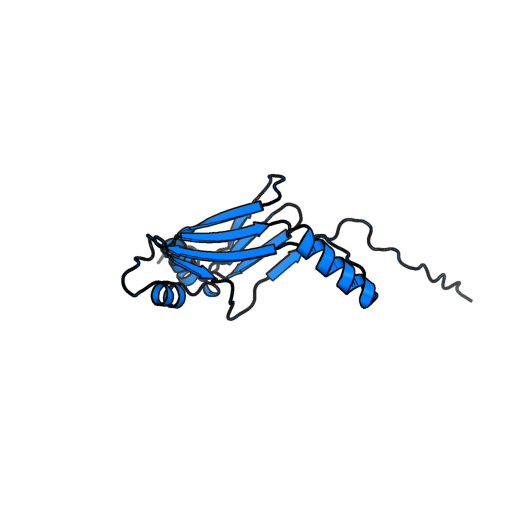9 0.450 -4.598 1.00 88.00 108 GLU A CA 1
ATOM 811 C C . GLU A 1 108 ? 6.419 0.707 -4.219 1.00 88.00 108 GLU A C 1
ATOM 813 O O . GLU A 1 108 ? 5.914 1.823 -4.340 1.00 88.00 108 GLU A O 1
ATOM 818 N N . PHE A 1 109 ? 5.745 -0.340 -3.746 1.00 88.50 109 PHE A N 1
ATOM 819 C CA . PHE A 1 109 ? 4.392 -0.270 -3.210 1.00 88.50 109 PHE A CA 1
ATOM 820 C C . PHE A 1 109 ? 4.375 -0.910 -1.829 1.00 88.50 109 PHE A C 1
ATOM 822 O O . PHE A 1 109 ? 4.777 -2.068 -1.692 1.00 88.50 109 PHE A O 1
ATOM 829 N N . LYS A 1 110 ? 3.888 -0.180 -0.826 1.00 91.44 110 LYS A N 1
ATOM 830 C CA . LYS A 1 110 ? 3.838 -0.645 0.562 1.00 91.44 110 LYS A CA 1
ATOM 831 C C . LYS A 1 110 ? 2.535 -0.236 1.229 1.00 91.44 110 LYS A C 1
ATOM 833 O O . LYS A 1 110 ? 2.111 0.908 1.082 1.00 91.44 110 LYS A O 1
ATOM 838 N N . ILE A 1 111 ? 1.950 -1.138 2.012 1.00 92.69 111 ILE A N 1
ATOM 839 C CA . ILE A 1 111 ? 0.824 -0.829 2.893 1.00 92.69 111 ILE A CA 1
ATOM 840 C C . ILE A 1 111 ? 1.246 -1.059 4.337 1.00 92.69 111 ILE A C 1
ATOM 842 O O . ILE A 1 111 ? 1.743 -2.125 4.692 1.00 92.69 111 ILE A O 1
ATOM 846 N N . THR A 1 112 ? 1.036 -0.062 5.186 1.00 94.25 112 THR A N 1
ATOM 847 C CA . THR A 1 112 ? 1.259 -0.190 6.627 1.00 94.25 112 THR A CA 1
ATOM 848 C C . THR A 1 112 ? 0.034 0.249 7.390 1.00 94.25 112 THR A C 1
ATOM 850 O O . THR A 1 112 ? -0.563 1.266 7.052 1.00 94.25 112 THR A O 1
ATOM 853 N N . ALA A 1 113 ? -0.297 -0.461 8.459 1.00 93.25 113 ALA A N 1
ATOM 854 C CA . ALA A 1 113 ? -1.236 0.025 9.456 1.00 93.25 113 ALA A CA 1
ATOM 855 C C . ALA A 1 113 ? -0.437 0.522 10.668 1.00 93.25 113 ALA A C 1
ATOM 857 O O . ALA A 1 113 ? 0.488 -0.153 11.122 1.00 93.25 113 ALA A O 1
ATOM 858 N N . SER A 1 114 ? -0.794 1.683 11.214 1.00 92.88 114 SER A N 1
ATOM 859 C CA . SER A 1 114 ? -0.193 2.243 12.428 1.00 92.88 114 SER A CA 1
ATOM 860 C C . SER A 1 114 ? -1.239 2.666 13.463 1.00 92.88 114 SER A C 1
ATOM 862 O O . SER A 1 114 ? -2.303 3.170 13.112 1.00 92.88 114 SER A O 1
ATOM 864 N N . SER A 1 115 ? -0.941 2.442 14.7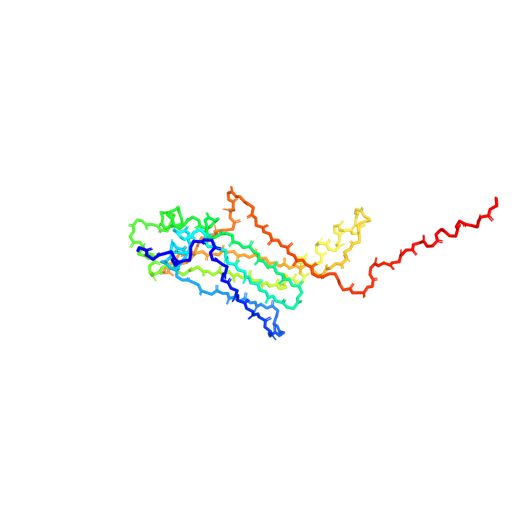43 1.00 91.31 115 SER A N 1
ATOM 865 C CA . SER A 1 115 ? -1.730 2.910 15.888 1.00 91.31 115 SER A CA 1
ATOM 866 C C . SER A 1 115 ? -0.790 3.221 17.051 1.00 91.31 115 SER A C 1
ATOM 868 O O . SER A 1 115 ? -0.009 2.368 17.487 1.00 91.31 115 SER A O 1
ATOM 870 N N . GLY A 1 116 ? -0.813 4.468 17.527 1.00 85.94 116 GLY A N 1
ATOM 871 C CA . GLY A 1 116 ? 0.159 4.963 18.503 1.00 85.94 116 GLY A CA 1
ATOM 872 C C . GLY A 1 116 ? 1.604 4.790 18.016 1.00 85.94 116 GLY A C 1
ATOM 873 O O . GLY A 1 116 ? 1.981 5.320 16.976 1.00 85.94 116 GLY A O 1
ATOM 874 N N . SER A 1 117 ? 2.419 4.045 18.768 1.00 85.12 117 SER A N 1
ATOM 875 C CA . SER A 1 117 ? 3.821 3.741 18.430 1.00 85.12 117 SER A CA 1
ATOM 876 C C . SER A 1 117 ? 4.010 2.455 17.621 1.00 85.12 117 SER A C 1
ATOM 878 O O . SER A 1 117 ? 5.140 2.111 17.269 1.00 85.12 117 SER A O 1
ATOM 880 N N . LYS A 1 118 ? 2.931 1.715 17.348 1.00 88.81 118 LYS A N 1
ATOM 881 C CA . LYS A 1 118 ? 2.998 0.406 16.704 1.00 88.81 118 LYS A CA 1
ATOM 882 C C . LYS A 1 118 ? 2.625 0.515 15.236 1.00 88.81 118 LYS A C 1
ATOM 884 O O . LYS A 1 118 ? 1.554 1.013 14.903 1.00 88.81 118 LYS A O 1
ATOM 889 N N . THR A 1 119 ? 3.486 -0.023 14.381 1.00 92.19 119 THR A N 1
ATOM 890 C CA . THR A 1 119 ? 3.274 -0.102 12.935 1.00 92.19 119 THR A CA 1
ATOM 891 C C . THR A 1 119 ? 3.484 -1.536 12.482 1.00 92.19 119 THR A C 1
ATOM 893 O O . THR A 1 119 ? 4.472 -2.164 12.861 1.00 92.19 119 THR A O 1
ATOM 896 N N . VAL A 1 120 ? 2.562 -2.046 11.674 1.00 90.19 120 VAL A N 1
ATOM 897 C CA . VAL A 1 120 ? 2.616 -3.385 11.081 1.00 90.19 120 VAL A CA 1
ATOM 898 C C . VAL A 1 120 ? 2.549 -3.282 9.562 1.00 90.19 120 VAL A C 1
ATOM 900 O O . VAL A 1 120 ? 1.988 -2.333 9.006 1.00 90.19 120 VAL A O 1
ATOM 903 N N . ASP A 1 121 ? 3.189 -4.235 8.890 1.00 89.94 121 ASP A N 1
ATOM 904 C CA . ASP A 1 121 ? 3.146 -4.347 7.437 1.00 89.94 121 ASP A CA 1
ATOM 905 C C . ASP A 1 121 ? 1.884 -5.112 7.025 1.00 89.94 121 ASP A C 1
ATOM 907 O O . ASP A 1 121 ? 1.746 -6.296 7.335 1.00 89.94 121 ASP A O 1
ATOM 911 N N . ALA A 1 122 ? 0.996 -4.424 6.310 1.00 86.06 122 ALA A N 1
ATOM 912 C CA . ALA A 1 122 ? -0.276 -4.948 5.821 1.00 86.06 122 ALA A CA 1
ATOM 913 C C . ALA A 1 122 ? -0.212 -5.289 4.318 1.00 86.06 122 ALA A C 1
ATOM 915 O O . ALA A 1 122 ? -1.235 -5.364 3.639 1.00 86.06 122 ALA A O 1
ATOM 916 N N . SER A 1 123 ? 0.993 -5.481 3.768 1.00 77.12 123 SER A N 1
ATOM 917 C CA . SER A 1 123 ? 1.220 -5.781 2.344 1.00 77.12 123 SER A CA 1
ATOM 918 C C . SER A 1 123 ? 1.089 -7.274 2.005 1.00 77.12 123 SER A C 1
ATOM 920 O O . SER A 1 123 ? 1.437 -7.692 0.900 1.00 77.12 123 SER A O 1
ATOM 922 N N . LYS A 1 124 ? 0.623 -8.106 2.947 1.00 73.38 124 LYS A N 1
ATOM 923 C CA . LYS A 1 124 ? 0.338 -9.528 2.712 1.00 73.38 124 LYS A CA 1
ATOM 924 C C . LYS A 1 124 ? -1.096 -9.683 2.228 1.00 73.38 124 LYS A C 1
ATOM 926 O O . LYS A 1 124 ? -2.029 -9.745 3.019 1.00 73.38 124 LYS A O 1
ATOM 931 N N . PHE A 1 125 ? -1.248 -9.748 0.914 1.00 75.94 125 PHE A N 1
ATOM 932 C CA . PHE A 1 125 ? -2.549 -9.906 0.278 1.00 75.94 125 PHE A CA 1
ATOM 933 C C . PHE A 1 125 ? -2.925 -11.385 0.194 1.00 75.94 125 PHE A C 1
ATOM 935 O O . PHE A 1 125 ? -2.116 -12.217 -0.217 1.00 75.94 125 PHE A O 1
ATOM 942 N N . ASN A 1 126 ? -4.168 -11.702 0.554 1.00 69.56 126 ASN A N 1
ATOM 943 C CA . ASN A 1 126 ? -4.725 -13.057 0.463 1.00 69.56 126 ASN A CA 1
ATOM 944 C C . ASN A 1 126 ? -5.395 -13.322 -0.901 1.00 69.56 126 ASN A C 1
ATOM 946 O O . ASN A 1 126 ? -6.088 -14.321 -1.081 1.00 69.56 126 ASN A O 1
ATOM 950 N N . GLY A 1 127 ? -5.212 -12.417 -1.859 1.00 75.25 127 GLY A N 1
ATOM 951 C CA . GLY A 1 127 ? -5.840 -12.424 -3.169 1.00 75.25 127 GLY A CA 1
ATOM 952 C C . GLY A 1 127 ? -5.182 -11.426 -4.118 1.00 75.25 127 GLY A C 1
ATOM 953 O O . GLY A 1 127 ? -4.068 -10.956 -3.891 1.00 75.25 127 GLY A O 1
ATOM 954 N N . TYR A 1 128 ? -5.863 -11.149 -5.227 1.00 76.75 128 TYR A N 1
ATOM 955 C CA . TYR A 1 128 ? -5.268 -10.442 -6.356 1.00 76.75 128 TYR A CA 1
ATOM 956 C C . TYR A 1 128 ? -5.226 -8.921 -6.149 1.00 76.75 128 TYR A C 1
ATOM 958 O O . TYR A 1 128 ? -6.219 -8.306 -5.756 1.00 76.75 128 TYR A O 1
ATOM 966 N N . VAL A 1 129 ? -4.073 -8.325 -6.459 1.00 84.06 129 VAL A N 1
ATOM 967 C CA . VAL A 1 129 ? -3.862 -6.875 -6.560 1.00 84.06 129 VAL A CA 1
ATOM 968 C C . VAL A 1 129 ? -3.407 -6.586 -7.980 1.00 84.06 129 VAL A C 1
ATOM 970 O O . VAL A 1 129 ? -2.402 -7.144 -8.427 1.00 84.06 129 VAL A O 1
ATOM 973 N N . GLU A 1 130 ? -4.124 -5.716 -8.681 1.00 86.44 130 GLU A N 1
ATOM 974 C CA . GLU A 1 130 ? -3.799 -5.379 -10.062 1.00 86.44 130 GLU A CA 1
ATOM 975 C C . GLU A 1 130 ? -2.858 -4.174 -10.108 1.00 86.44 130 GLU A C 1
ATOM 977 O O . GLU A 1 130 ? -3.033 -3.182 -9.390 1.00 86.44 130 GLU A O 1
ATOM 982 N N . ARG A 1 131 ? -1.836 -4.277 -10.958 1.00 87.12 131 ARG A N 1
ATOM 983 C CA . ARG A 1 131 ? -0.853 -3.222 -11.201 1.00 87.12 131 ARG A CA 1
ATOM 984 C C . ARG A 1 131 ? -0.723 -3.033 -12.701 1.00 87.12 131 ARG A C 1
ATOM 986 O O . ARG A 1 131 ? -0.233 -3.924 -13.389 1.00 87.12 131 ARG A O 1
ATOM 993 N N . THR A 1 132 ? -1.126 -1.870 -13.185 1.00 86.69 132 THR A N 1
ATOM 994 C CA . THR A 1 132 ? -0.909 -1.465 -14.574 1.00 86.69 132 THR A CA 1
ATOM 995 C C . THR A 1 132 ? 0.229 -0.461 -14.604 1.00 86.69 132 THR A C 1
ATOM 997 O O . THR A 1 132 ? 0.159 0.556 -13.918 1.00 86.69 132 THR A O 1
ATOM 1000 N N . ILE A 1 133 ? 1.277 -0.752 -15.371 1.00 83.88 133 ILE A N 1
ATOM 1001 C CA . ILE A 1 133 ? 2.437 0.125 -15.551 1.00 83.88 133 ILE A CA 1
ATOM 1002 C C . ILE A 1 133 ? 2.462 0.542 -17.015 1.00 83.88 133 ILE A C 1
ATOM 1004 O O . ILE A 1 133 ? 2.510 -0.314 -17.898 1.00 83.88 133 ILE A O 1
ATOM 1008 N N . GLU A 1 134 ? 2.432 1.846 -17.266 1.00 80.12 134 GLU A N 1
ATOM 1009 C CA . GLU A 1 134 ? 2.610 2.383 -18.607 1.00 80.12 134 GLU A CA 1
ATOM 1010 C C . GLU A 1 134 ? 4.072 2.211 -19.028 1.00 80.12 134 GLU A C 1
ATOM 1012 O O . GLU A 1 134 ? 5.005 2.633 -18.336 1.00 80.12 134 GLU A O 1
ATOM 1017 N N . ILE A 1 135 ? 4.270 1.545 -20.164 1.00 77.12 135 ILE A N 1
ATOM 1018 C CA . ILE A 1 135 ? 5.582 1.402 -20.785 1.00 77.12 135 ILE A CA 1
ATOM 1019 C C . ILE A 1 135 ? 5.816 2.669 -21.614 1.00 77.12 135 ILE A C 1
ATOM 1021 O O . ILE A 1 135 ? 5.000 2.952 -22.489 1.00 77.12 135 ILE A O 1
ATOM 1025 N N . PRO A 1 136 ? 6.896 3.434 -21.370 1.00 73.44 136 PRO A N 1
ATOM 1026 C CA . PRO A 1 136 ? 7.221 4.588 -22.198 1.00 73.44 136 PRO A CA 1
ATOM 1027 C C . PRO A 1 136 ? 7.377 4.172 -23.663 1.00 73.44 136 PRO A C 1
ATOM 1029 O O . PRO A 1 136 ? 8.001 3.142 -23.946 1.00 73.44 136 PRO A O 1
ATOM 1032 N N . ASP A 1 137 ? 6.864 4.986 -24.584 1.00 65.50 137 ASP A N 1
ATOM 1033 C CA . ASP A 1 137 ? 7.072 4.782 -26.017 1.00 65.50 137 ASP A CA 1
ATOM 1034 C C . ASP A 1 137 ? 8.580 4.692 -26.310 1.00 65.50 137 ASP A C 1
ATOM 1036 O O . ASP A 1 137 ? 9.336 5.637 -26.069 1.00 65.50 137 ASP A O 1
ATOM 1040 N N . GLY A 1 138 ? 9.034 3.522 -26.779 1.00 56.50 138 GLY A N 1
ATOM 1041 C CA . GLY A 1 138 ? 10.445 3.288 -27.115 1.00 56.50 138 GLY A CA 1
ATOM 1042 C C . GLY A 1 138 ? 11.017 1.887 -26.870 1.00 56.50 138 GLY A C 1
ATOM 1043 O O . GLY A 1 138 ? 12.201 1.687 -27.126 1.00 56.50 138 GLY A O 1
ATOM 1044 N N . THR A 1 139 ? 10.242 0.902 -26.400 1.00 50.53 139 THR A N 1
ATOM 1045 C CA . THR A 1 139 ? 10.753 -0.477 -26.180 1.00 50.53 139 THR A CA 1
ATOM 1046 C C . THR A 1 139 ? 10.399 -1.478 -27.283 1.00 50.53 139 THR A C 1
ATOM 1048 O O . THR A 1 139 ? 10.789 -2.640 -27.211 1.00 50.53 139 THR A O 1
ATOM 1051 N N . GLY A 1 140 ? 9.757 -1.019 -28.358 1.00 49.31 140 GLY A N 1
ATOM 1052 C CA . GLY A 1 140 ? 9.650 -1.756 -29.613 1.00 49.31 140 GLY A CA 1
ATOM 1053 C C . GLY A 1 140 ? 10.798 -1.405 -30.558 1.00 49.31 140 GLY A C 1
ATOM 1054 O O . GLY A 1 140 ? 10.594 -0.648 -31.499 1.00 49.31 140 GLY A O 1
ATOM 1055 N N . GLN A 1 141 ? 11.996 -1.955 -30.344 1.00 38.50 141 GLN A N 1
ATOM 1056 C CA . GLN A 1 141 ? 12.834 -2.284 -31.501 1.00 38.50 141 GLN A CA 1
ATOM 1057 C C . GLN A 1 141 ? 12.446 -3.695 -31.919 1.00 38.50 141 GLN A C 1
ATOM 1059 O O . GLN A 1 141 ? 13.050 -4.687 -31.517 1.00 38.50 141 GLN A O 1
ATOM 1064 N N . ASP A 1 142 ? 11.350 -3.745 -32.674 1.00 44.22 142 ASP A N 1
ATOM 1065 C CA . ASP A 1 142 ? 11.101 -4.796 -33.644 1.00 44.22 142 ASP A CA 1
ATOM 1066 C C . ASP A 1 142 ? 12.392 -4.961 -34.455 1.00 44.22 142 ASP A C 1
ATOM 1068 O O . ASP A 1 142 ? 12.805 -4.074 -35.206 1.00 44.22 142 ASP A O 1
ATOM 1072 N N . HIS A 1 143 ? 13.094 -6.065 -34.209 1.00 45.03 143 HIS A N 1
ATOM 1073 C CA . HIS A 1 143 ? 14.045 -6.581 -35.169 1.00 45.03 143 HIS A CA 1
ATOM 1074 C C . HIS A 1 143 ? 13.221 -6.938 -36.402 1.00 45.03 143 HIS A C 1
ATOM 1076 O O . HIS A 1 143 ? 12.725 -8.062 -36.496 1.00 45.03 143 HIS A O 1
ATOM 1082 N N . ASP A 1 144 ? 13.122 -5.969 -37.315 1.00 43.34 144 ASP A N 1
ATOM 1083 C CA . ASP A 1 144 ? 12.695 -6.121 -38.698 1.00 43.34 144 ASP A CA 1
ATOM 1084 C C . ASP A 1 144 ? 13.478 -7.295 -39.296 1.00 43.34 144 ASP A C 1
ATOM 1086 O O . ASP A 1 144 ? 14.552 -7.162 -39.887 1.00 43.34 144 ASP A O 1
ATOM 1090 N N . ARG A 1 145 ? 12.964 -8.511 -39.096 1.00 45.31 145 ARG A N 1
ATOM 1091 C CA . ARG A 1 145 ? 13.210 -9.610 -40.007 1.00 45.31 145 ARG A CA 1
ATOM 1092 C C . ARG A 1 145 ? 12.404 -9.241 -41.230 1.00 45.31 145 ARG A C 1
ATOM 1094 O O . ARG A 1 145 ? 11.271 -9.687 -41.396 1.00 45.31 145 ARG A O 1
ATOM 1101 N N . HIS A 1 146 ? 13.051 -8.449 -42.078 1.00 46.09 146 HIS A N 1
ATOM 1102 C CA . HIS A 1 146 ? 12.885 -8.502 -43.514 1.00 46.09 146 HIS A CA 1
ATOM 1103 C C . HIS A 1 146 ? 12.674 -9.973 -43.895 1.00 46.09 146 HIS A C 1
ATOM 1105 O O . HIS A 1 146 ? 13.608 -10.774 -43.940 1.00 46.09 146 HIS A O 1
ATOM 1111 N N . CYS A 1 147 ? 11.416 -10.342 -44.093 1.00 46.06 147 CYS A N 1
ATOM 1112 C CA . CYS A 1 147 ? 11.032 -11.497 -44.869 1.00 46.06 147 CYS A CA 1
ATOM 1113 C C . CYS A 1 147 ? 10.822 -10.940 -46.275 1.00 46.06 147 CYS A C 1
ATOM 1115 O O . CYS A 1 147 ? 9.714 -10.487 -46.579 1.00 46.06 147 CYS A O 1
ATOM 1117 N N . PRO A 1 148 ? 11.867 -10.852 -47.121 1.00 52.66 148 PRO A N 1
ATOM 1118 C CA . PRO A 1 148 ? 11.615 -10.608 -48.522 1.00 52.66 148 PRO A CA 1
ATOM 1119 C C . PRO A 1 148 ? 10.842 -11.823 -49.031 1.00 52.66 148 PRO A C 1
ATOM 1121 O O . PRO A 1 148 ? 11.310 -12.958 -48.971 1.00 52.66 148 PRO A O 1
ATOM 1124 N N . GLN A 1 149 ? 9.620 -11.567 -49.478 1.00 56.44 149 GLN A N 1
ATOM 1125 C CA . GLN A 1 149 ? 8.853 -12.503 -50.281 1.00 56.44 149 GLN A CA 1
ATOM 1126 C C . GLN A 1 149 ? 9.710 -12.936 -51.480 1.00 56.44 149 GLN A C 1
ATOM 1128 O O . GLN A 1 149 ? 10.035 -12.073 -52.295 1.00 56.44 149 GLN A O 1
ATOM 1133 N N . CYS A 1 150 ? 10.078 -14.222 -51.555 1.00 41.34 150 CYS A N 1
ATOM 1134 C CA . CYS A 1 150 ? 10.329 -15.048 -52.752 1.00 41.34 150 CYS A CA 1
ATOM 1135 C C . CYS A 1 150 ? 10.762 -16.458 -52.321 1.00 41.34 150 CYS A C 1
ATOM 1137 O O . CYS A 1 150 ? 11.816 -16.575 -51.657 1.00 41.34 150 CYS A O 1
#

Sequence (150 aa):
MSQEGKGATIIIPVNTQSDKVVVELTGQMVKSMEAKEALLQIKTEKVTYTLPAAQINMDAESQQMGTQAALQDIKVHITIATPTADTVKQVRDTAKQHGYQIVAQPVEFKITASSGSKTVDASKFNGYVERTIEIPDGTGQDHDRHCPQC

Foldseek 3Di:
DDPPAQQAEDEAEDEDPDQKDKDKDFLVVLVVQQVSQYWYWYDYPFKIKIHRSVQQPSVVQCVVVPPPDDSRQKIKIKMKGQDDPVVQVVVVVVCVVVVHDDQAGDIDIFIWIDHDPDIDTRPDGPDDMDMDGHGPPDPPPPPPPPPPDD

Radius of gyration: 19.97 Å; chains: 1; bounding box: 58×31×75 Å

pLDDT: mean 82.87, std 15.03, range [38.47, 95.69]

Organism: NCBI:txid2041023